Protein AF-A0A9E4LFX3-F1 (afdb_monomer_lite)

Structure (mmCIF, N/CA/C/O backbone):
data_AF-A0A9E4LFX3-F1
#
_entry.id   AF-A0A9E4LFX3-F1
#
loop_
_atom_site.group_PDB
_atom_site.id
_atom_site.type_symbol
_atom_site.label_atom_id
_atom_site.label_alt_id
_atom_site.label_comp_id
_atom_site.label_asym_id
_atom_site.label_entity_id
_atom_site.label_seq_id
_atom_site.pdbx_PDB_ins_code
_atom_site.Cartn_x
_atom_site.Cartn_y
_atom_site.Cartn_z
_atom_site.occupancy
_atom_site.B_iso_or_equiv
_atom_site.auth_seq_id
_atom_site.auth_comp_id
_atom_site.auth_asym_id
_atom_site.auth_atom_id
_atom_site.pdbx_PDB_model_num
ATOM 1 N N . GLY A 1 1 ? -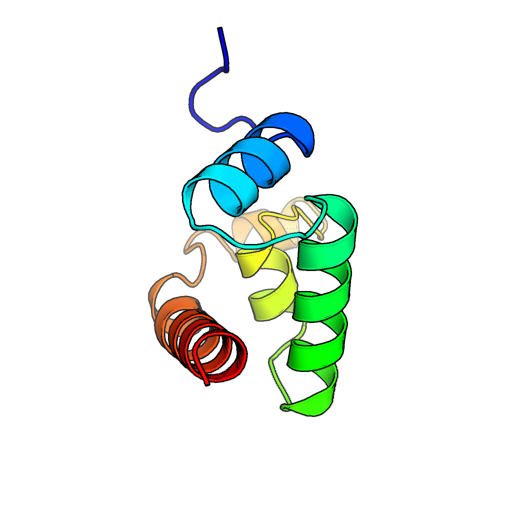10.210 23.605 -6.983 1.00 38.91 1 GLY A N 1
ATOM 2 C CA . GLY A 1 1 ? -10.544 22.499 -7.898 1.00 38.91 1 GLY A CA 1
ATOM 3 C C . GLY A 1 1 ? -9.350 21.580 -7.997 1.00 38.91 1 GLY A C 1
ATOM 4 O O . GLY A 1 1 ? -8.256 22.081 -8.231 1.00 38.91 1 GLY A O 1
ATOM 5 N N . SER A 1 2 ? -9.525 20.284 -7.744 1.00 40.88 2 SER A N 1
ATOM 6 C CA . SER A 1 2 ? -8.439 19.306 -7.882 1.00 40.88 2 SER A CA 1
ATOM 7 C C . SER A 1 2 ? -8.142 19.075 -9.363 1.00 40.88 2 SER A C 1
ATOM 9 O O . SER A 1 2 ? -9.065 18.882 -10.152 1.00 40.88 2 SER A O 1
ATOM 11 N N . ARG A 1 3 ? -6.862 19.147 -9.746 1.00 41.78 3 ARG A N 1
ATOM 12 C CA . ARG A 1 3 ? -6.419 18.875 -11.120 1.00 41.78 3 ARG A CA 1
ATOM 13 C C . ARG A 1 3 ? -6.622 17.383 -11.430 1.00 41.78 3 ARG A C 1
ATOM 15 O O . ARG A 1 3 ? -6.308 16.566 -10.562 1.00 41.78 3 ARG A O 1
ATOM 22 N N . PRO A 1 4 ? -7.094 17.010 -12.630 1.00 35.62 4 PRO A N 1
ATOM 23 C CA . PRO A 1 4 ? -7.113 15.615 -13.060 1.00 35.62 4 PRO A CA 1
ATOM 24 C C . PRO A 1 4 ? -5.682 15.057 -13.012 1.00 35.62 4 PRO A C 1
ATOM 26 O O . PRO A 1 4 ? -4.773 15.671 -13.565 1.00 35.62 4 PRO A O 1
ATOM 29 N N . GLY A 1 5 ? -5.471 13.956 -12.289 1.00 48.19 5 GLY A N 1
ATOM 30 C CA . GLY A 1 5 ? -4.147 13.352 -12.080 1.00 48.19 5 GLY A CA 1
ATOM 31 C C . GLY A 1 5 ? -3.367 13.857 -10.860 1.00 48.19 5 GLY A C 1
ATOM 32 O O . GLY A 1 5 ? -2.279 13.357 -10.591 1.00 48.19 5 GLY A O 1
ATOM 33 N N . ALA A 1 6 ? -3.896 14.811 -10.085 1.00 51.50 6 ALA A N 1
ATOM 34 C CA . ALA A 1 6 ? -3.321 15.115 -8.777 1.00 51.50 6 ALA A CA 1
ATOM 35 C C . ALA A 1 6 ? -3.558 13.930 -7.831 1.00 51.50 6 ALA A C 1
ATOM 37 O O . ALA A 1 6 ? -4.691 13.454 -7.718 1.00 51.50 6 ALA A O 1
ATOM 38 N N . MET A 1 7 ? -2.501 13.481 -7.143 1.00 59.03 7 MET A N 1
ATOM 39 C CA . MET A 1 7 ? -2.609 12.462 -6.097 1.00 59.03 7 MET A CA 1
ATOM 40 C C . MET A 1 7 ? -3.751 12.817 -5.146 1.00 59.03 7 MET A C 1
ATOM 42 O O . MET A 1 7 ? -3.925 13.986 -4.783 1.00 59.03 7 MET A O 1
ATOM 46 N N . LEU A 1 8 ? -4.537 11.813 -4.751 1.00 63.56 8 LEU A N 1
ATOM 47 C CA . LEU A 1 8 ? -5.633 12.013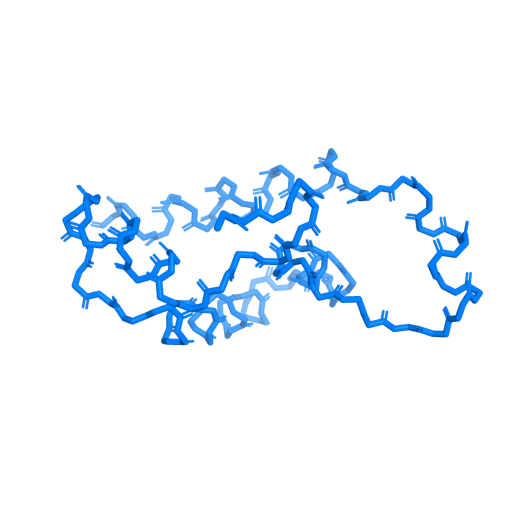 -3.813 1.00 63.56 8 LEU A CA 1
ATOM 48 C C . LEU A 1 8 ? -5.059 12.605 -2.519 1.00 63.56 8 LEU A C 1
ATOM 50 O O . LEU A 1 8 ? -4.391 11.913 -1.754 1.00 63.56 8 LEU A O 1
ATOM 54 N N . GLY A 1 9 ? -5.277 13.896 -2.274 1.00 69.06 9 GLY A N 1
ATOM 55 C CA . GLY A 1 9 ? -4.779 14.529 -1.056 1.00 69.06 9 GLY A CA 1
ATOM 56 C C . GLY A 1 9 ? -5.385 13.858 0.178 1.00 69.06 9 GLY A C 1
ATOM 57 O O . GLY A 1 9 ? -6.539 13.430 0.146 1.00 69.06 9 GLY A O 1
ATOM 58 N N . ASP A 1 10 ? -4.644 13.799 1.283 1.00 72.06 10 ASP A N 1
ATOM 59 C CA . ASP A 1 10 ? -5.071 13.127 2.523 1.00 72.06 10 ASP A CA 1
ATOM 60 C C . ASP A 1 10 ? -6.469 13.523 2.997 1.00 72.06 10 ASP A C 1
ATOM 62 O O . ASP A 1 10 ? -7.216 12.689 3.507 1.00 72.06 10 ASP A O 1
ATOM 66 N N . LYS A 1 11 ? -6.860 14.785 2.793 1.00 75.31 11 LYS A N 1
ATOM 67 C CA . LYS A 1 11 ? -8.203 15.275 3.129 1.00 75.31 11 LYS A CA 1
ATOM 68 C C . LYS A 1 11 ? -9.296 14.636 2.271 1.00 75.31 11 LYS A C 1
ATOM 70 O O . LYS A 1 11 ? -10.347 14.300 2.802 1.00 75.31 11 LYS A O 1
ATOM 75 N N . VAL A 1 12 ? -9.037 14.444 0.977 1.00 79.88 12 VAL A N 1
ATOM 76 C CA . VAL A 1 12 ? -9.966 13.782 0.048 1.00 79.88 12 VAL A CA 1
ATOM 77 C C . VAL A 1 12 ? -10.098 12.307 0.417 1.00 79.88 12 VAL A C 1
ATOM 79 O O . VAL A 1 12 ? -11.213 11.808 0.524 1.00 79.88 12 VAL A O 1
ATOM 82 N N . MET A 1 13 ? -8.980 11.638 0.720 1.00 75.44 13 MET A N 1
ATOM 83 C CA . MET A 1 13 ? -8.995 10.242 1.167 1.00 75.44 13 MET A CA 1
ATOM 84 C C . MET A 1 13 ? -9.731 10.081 2.501 1.00 75.44 13 MET A C 1
ATOM 86 O O . MET A 1 13 ? -10.589 9.222 2.645 1.00 75.44 13 MET A O 1
ATOM 90 N N . THR A 1 14 ? -9.463 10.963 3.466 1.00 78.62 14 THR A N 1
ATOM 91 C CA . THR A 1 14 ? -10.159 10.964 4.762 1.00 78.62 14 THR A CA 1
ATOM 92 C C . THR A 1 14 ? -11.663 11.180 4.588 1.00 78.62 14 THR A C 1
ATOM 94 O O . THR A 1 14 ? -12.460 10.545 5.273 1.00 78.62 14 THR A O 1
ATOM 97 N N . GLN A 1 15 ? -12.074 12.069 3.678 1.00 80.75 15 GLN A N 1
ATOM 98 C CA . GLN A 1 15 ? -13.488 12.303 3.394 1.00 80.75 15 GLN A CA 1
ATOM 99 C C . GLN A 1 15 ? -14.148 11.079 2.747 1.00 80.75 15 GLN A C 1
ATOM 101 O O . GLN A 1 15 ? -15.256 10.728 3.144 1.00 80.75 15 GLN A O 1
ATOM 106 N N . ALA A 1 16 ? -13.465 10.413 1.813 1.00 80.06 16 ALA A N 1
ATOM 107 C CA . ALA A 1 16 ? -13.946 9.178 1.200 1.00 80.06 16 ALA A CA 1
ATOM 108 C C . ALA A 1 16 ? -14.096 8.050 2.234 1.00 80.06 16 ALA A C 1
ATOM 110 O O . ALA A 1 16 ? -15.150 7.430 2.303 1.00 80.06 16 ALA A O 1
ATOM 111 N N . LEU A 1 17 ? -13.099 7.851 3.103 1.00 77.00 17 LEU A N 1
ATOM 112 C CA . LEU A 1 17 ? -13.153 6.849 4.175 1.00 77.00 17 LEU A CA 1
ATOM 113 C C . LEU A 1 17 ? -14.326 7.099 5.128 1.00 77.00 17 LEU A C 1
ATOM 115 O O . LEU A 1 17 ? -15.088 6.181 5.418 1.00 77.00 17 LEU A O 1
ATOM 119 N N . ARG A 1 18 ? -14.534 8.357 5.539 1.00 80.00 18 ARG A N 1
ATOM 120 C CA . ARG A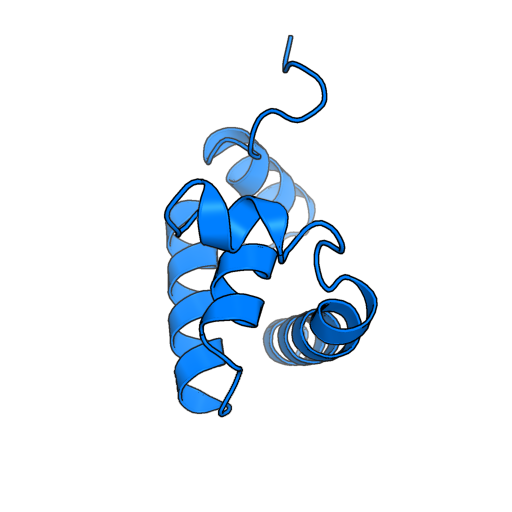 1 18 ? -15.693 8.741 6.359 1.00 80.00 18 ARG A CA 1
ATOM 121 C C . ARG A 1 18 ? -17.021 8.488 5.651 1.00 80.00 18 ARG A C 1
ATOM 123 O O . ARG A 1 18 ? -17.955 8.026 6.295 1.00 80.00 18 ARG A O 1
ATOM 130 N N . ALA A 1 19 ? -17.115 8.795 4.357 1.00 81.94 19 ALA A N 1
ATOM 131 C CA . ALA A 1 19 ? -18.320 8.536 3.569 1.00 81.94 19 ALA A CA 1
ATOM 132 C C . ALA A 1 19 ? -18.627 7.032 3.461 1.00 81.94 19 ALA A C 1
ATOM 134 O O . ALA A 1 19 ? -19.793 6.654 3.456 1.00 81.94 19 ALA A O 1
ATOM 135 N N . SER A 1 20 ? -17.594 6.186 3.458 1.00 75.56 20 SER A N 1
ATOM 136 C CA . SER A 1 20 ? -17.713 4.724 3.514 1.00 75.56 20 SER A CA 1
ATOM 137 C C . SER A 1 20 ? -17.945 4.167 4.928 1.00 75.56 20 SER A C 1
ATOM 139 O O . SER A 1 20 ? -17.929 2.956 5.108 1.00 75.56 20 SER A O 1
ATOM 141 N N . GLY A 1 21 ? -18.128 5.019 5.945 1.00 78.19 21 GLY A N 1
ATOM 142 C CA . GLY A 1 21 ? -18.324 4.595 7.338 1.00 78.19 21 GLY A CA 1
ATOM 143 C C . GLY A 1 21 ? -17.050 4.126 8.053 1.00 78.19 21 GLY A C 1
ATOM 144 O O . GLY A 1 21 ? -17.120 3.684 9.197 1.00 78.19 21 GLY A O 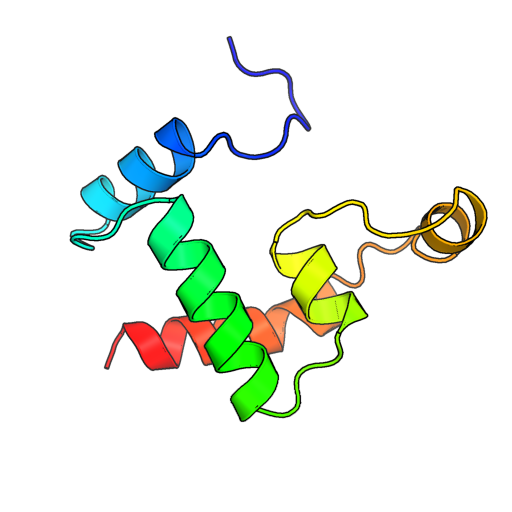1
ATOM 145 N N . ILE A 1 22 ? -15.880 4.255 7.423 1.00 75.12 22 ILE A N 1
ATOM 146 C CA . ILE A 1 22 ? -14.592 3.840 7.983 1.00 75.12 22 ILE A CA 1
ATOM 147 C C . ILE A 1 22 ? -14.022 4.988 8.825 1.00 75.12 22 ILE A C 1
ATOM 149 O O . ILE A 1 22 ? -13.658 6.053 8.315 1.00 75.12 22 ILE A O 1
ATOM 153 N N . ALA A 1 23 ? -13.904 4.766 10.134 1.00 74.06 23 ALA A N 1
ATOM 154 C CA . ALA A 1 23 ? -13.353 5.730 11.084 1.00 74.06 23 ALA A CA 1
ATOM 155 C C . ALA A 1 23 ? -11.807 5.756 11.065 1.00 74.06 23 ALA A C 1
ATOM 157 O O . ALA A 1 23 ? -11.156 5.513 12.077 1.00 74.06 23 ALA A O 1
ATOM 158 N N . ALA A 1 24 ? -11.211 6.072 9.911 1.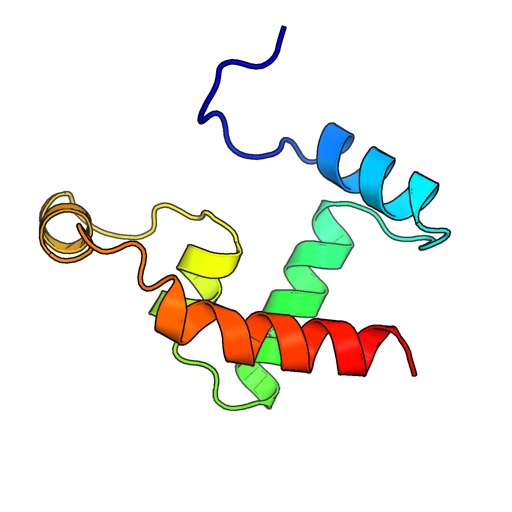00 73.31 24 ALA A N 1
ATOM 159 C CA . ALA A 1 24 ? -9.760 6.178 9.727 1.00 73.31 24 ALA A CA 1
ATOM 160 C C . ALA A 1 24 ? -9.348 7.528 9.111 1.00 73.31 24 ALA A C 1
ATOM 162 O O . ALA A 1 24 ? -10.143 8.225 8.475 1.00 73.31 24 ALA A O 1
ATOM 163 N N . SER A 1 25 ? -8.084 7.916 9.300 1.00 77.69 25 SER A N 1
ATOM 164 C CA . SER A 1 25 ? -7.481 9.051 8.590 1.00 77.69 25 SER A CA 1
ATOM 165 C C . SER A 1 25 ? -6.852 8.588 7.274 1.00 77.69 25 SER A C 1
ATOM 167 O O . SER A 1 25 ? -6.424 7.442 7.154 1.00 77.69 25 SER A O 1
ATOM 169 N N . GLY A 1 26 ? -6.738 9.483 6.289 1.00 72.06 26 GLY A N 1
ATOM 170 C CA . GLY A 1 26 ? -6.082 9.176 5.012 1.00 72.06 26 GLY A CA 1
ATOM 171 C C . GLY A 1 26 ? -4.607 8.777 5.157 1.00 72.06 26 GLY A C 1
ATOM 172 O O . GLY A 1 26 ? -4.105 8.015 4.335 1.00 72.06 26 GLY A O 1
ATOM 173 N N . HIS A 1 27 ? -3.930 9.245 6.210 1.00 73.88 27 HIS A N 1
ATOM 174 C CA . HIS A 1 27 ? -2.565 8.831 6.542 1.00 73.88 27 HIS A CA 1
ATOM 175 C C . HIS A 1 27 ? -2.542 7.450 7.214 1.00 73.88 27 HIS A C 1
ATOM 177 O O . HIS A 1 27 ? -1.796 6.571 6.788 1.00 73.88 27 HIS A O 1
ATOM 183 N N . GLY A 1 28 ? -3.420 7.227 8.200 1.00 77.56 28 GLY A N 1
ATOM 184 C CA . GLY A 1 28 ? -3.548 5.936 8.881 1.00 77.56 28 GLY A CA 1
ATOM 185 C C . GLY A 1 28 ? -3.918 4.813 7.917 1.00 77.56 28 GLY A C 1
ATOM 186 O O . GLY A 1 28 ? -3.303 3.758 7.948 1.00 77.56 28 GLY A O 1
ATOM 187 N N . PHE A 1 29 ? -4.827 5.075 6.978 1.00 80.06 29 PHE A N 1
ATOM 188 C CA . PHE A 1 29 ? -5.239 4.099 5.971 1.00 80.06 29 PHE A CA 1
ATOM 189 C C . PHE A 1 29 ? -4.090 3.666 5.053 1.00 80.06 29 PHE A C 1
ATOM 191 O O . PHE A 1 29 ? -3.934 2.479 4.778 1.00 80.06 29 PHE A O 1
ATOM 198 N N . ARG A 1 30 ? -3.259 4.613 4.598 1.00 85.69 30 ARG A N 1
ATOM 199 C CA . ARG A 1 30 ? -2.097 4.294 3.755 1.00 85.69 30 ARG A CA 1
ATOM 200 C C . ARG A 1 30 ? -1.022 3.531 4.519 1.00 85.69 30 ARG A C 1
ATOM 202 O O . ARG A 1 30 ? -0.469 2.587 3.966 1.00 85.69 30 ARG A O 1
ATOM 209 N N . SER A 1 31 ? -0.760 3.904 5.775 1.00 86.38 31 SER A N 1
ATOM 210 C CA . SER A 1 31 ? 0.174 3.159 6.630 1.00 86.38 31 SER A CA 1
ATOM 211 C C . SER A 1 31 ? -0.310 1.727 6.849 1.00 86.38 31 SER A C 1
ATOM 213 O O . SER A 1 31 ? 0.456 0.794 6.636 1.00 86.38 31 SER A O 1
ATOM 215 N N . SER A 1 32 ? -1.591 1.541 7.184 1.00 88.75 32 SER A N 1
ATOM 216 C CA . SER A 1 32 ? -2.177 0.211 7.378 1.00 88.75 32 SER A CA 1
ATOM 217 C C . SER A 1 32 ? -2.108 -0.639 6.113 1.00 88.75 32 SER A C 1
ATOM 219 O O . SER A 1 32 ? -1.714 -1.798 6.194 1.00 88.75 32 SER A O 1
ATOM 221 N N . PHE A 1 33 ? -2.413 -0.065 4.943 1.00 91.56 33 PHE A N 1
ATOM 222 C CA . PHE A 1 33 ? -2.240 -0.769 3.672 1.00 91.56 33 PHE A CA 1
ATOM 223 C C . PHE A 1 33 ? -0.780 -1.185 3.448 1.00 91.56 33 PHE A C 1
ATOM 225 O O . PHE A 1 33 ? -0.520 -2.312 3.035 1.00 91.56 33 PHE A O 1
ATOM 232 N N . LYS A 1 34 ? 0.183 -0.298 3.728 1.00 91.81 34 LYS A N 1
ATOM 233 C CA . LYS A 1 34 ? 1.605 -0.591 3.523 1.00 91.81 34 LYS A CA 1
ATOM 234 C C . LYS A 1 34 ? 2.095 -1.709 4.445 1.00 91.81 34 LYS A C 1
ATOM 236 O O . LYS A 1 34 ? 2.824 -2.592 3.998 1.00 91.81 34 LYS A O 1
ATOM 241 N N . ASP A 1 35 ? 1.675 -1.705 5.706 1.00 91.94 35 ASP A N 1
ATOM 242 C CA . ASP A 1 35 ? 2.031 -2.758 6.658 1.00 91.94 35 ASP A CA 1
ATOM 243 C C . ASP A 1 35 ? 1.363 -4.091 6.309 1.00 91.94 35 ASP A C 1
ATOM 245 O O . ASP A 1 35 ? 2.014 -5.134 6.373 1.00 91.94 35 ASP A O 1
ATOM 249 N N . TRP A 1 36 ? 0.106 -4.062 5.864 1.00 94.19 36 TRP A N 1
ATOM 250 C CA . TRP A 1 36 ? -0.588 -5.236 5.336 1.00 94.19 36 TRP A CA 1
ATOM 251 C C . TRP A 1 36 ? 0.124 -5.805 4.101 1.00 94.19 36 TRP A C 1
ATOM 253 O O . TRP A 1 36 ? 0.411 -6.998 4.044 1.00 94.19 36 TRP A O 1
ATOM 263 N N . ALA A 1 37 ? 0.497 -4.957 3.141 1.00 94.31 37 ALA A N 1
ATOM 264 C CA . ALA A 1 37 ? 1.186 -5.375 1.922 1.00 94.31 37 ALA A CA 1
ATOM 265 C C . ALA A 1 37 ? 2.501 -6.115 2.233 1.00 94.31 37 ALA A C 1
ATOM 267 O O . ALA A 1 37 ? 2.764 -7.170 1.654 1.00 94.31 37 ALA A O 1
ATOM 268 N N . ARG A 1 38 ? 3.275 -5.617 3.210 1.00 92.19 38 ARG A N 1
ATOM 269 C CA . ARG A 1 38 ? 4.510 -6.261 3.697 1.00 92.19 38 ARG A CA 1
ATOM 270 C C . ARG A 1 38 ? 4.264 -7.617 4.357 1.00 92.19 38 ARG A C 1
ATOM 272 O O . ARG A 1 38 ? 5.087 -8.510 4.215 1.00 92.19 38 ARG A O 1
ATOM 279 N N . GLN A 1 39 ? 3.157 -7.773 5.081 1.00 92.81 39 GLN A N 1
ATOM 280 C CA . GLN A 1 39 ? 2.799 -9.031 5.752 1.00 92.81 39 GLN A CA 1
ATOM 281 C C . GLN A 1 39 ? 2.265 -10.100 4.788 1.00 92.81 39 GLN A C 1
ATOM 283 O O . GLN A 1 39 ? 2.225 -11.275 5.141 1.00 92.81 39 GLN A O 1
ATOM 288 N N . HIS A 1 40 ? 1.847 -9.701 3.585 1.00 93.19 40 HIS A N 1
ATOM 289 C CA . HIS A 1 40 ? 1.204 -10.569 2.598 1.00 93.19 40 HIS A CA 1
ATOM 290 C C . HIS A 1 40 ? 2.030 -10.777 1.319 1.00 93.19 40 HIS A C 1
ATOM 292 O O . HIS A 1 40 ? 1.456 -11.140 0.285 1.00 93.19 40 HIS A O 1
ATOM 298 N N . ASP A 1 41 ? 3.347 -10.549 1.397 1.00 92.31 41 ASP A N 1
ATOM 299 C CA . ASP A 1 41 ? 4.319 -10.736 0.310 1.00 92.31 41 ASP A CA 1
ATOM 300 C C . ASP A 1 41 ? 3.936 -9.999 -0.987 1.00 92.31 41 ASP A C 1
ATOM 302 O O . ASP A 1 41 ? 4.147 -10.481 -2.103 1.00 92.31 41 ASP A O 1
ATOM 306 N N . VAL A 1 42 ? 3.327 -8.817 -0.854 1.00 92.19 42 VAL A N 1
ATOM 307 C CA . VAL A 1 42 ? 3.037 -7.950 -1.998 1.00 92.19 42 VAL A CA 1
ATOM 308 C C . VAL A 1 42 ? 4.337 -7.296 -2.457 1.00 92.19 42 VAL A C 1
ATOM 310 O O . VAL A 1 42 ? 5.072 -6.724 -1.655 1.00 92.19 42 VAL A O 1
ATOM 313 N N . ASP A 1 43 ? 4.596 -7.350 -3.762 1.00 90.00 43 ASP A N 1
ATOM 314 C CA . ASP A 1 43 ? 5.746 -6.696 -4.384 1.00 90.00 43 ASP A CA 1
ATOM 315 C C . ASP A 1 43 ? 5.792 -5.190 -4.056 1.00 90.00 43 ASP A C 1
ATOM 317 O O . ASP A 1 43 ? 4.780 -4.484 -4.140 1.00 90.00 43 ASP A O 1
ATOM 321 N N . GLU A 1 44 ? 6.981 -4.699 -3.693 1.00 87.25 44 GLU A N 1
ATOM 322 C CA . GLU A 1 44 ? 7.181 -3.323 -3.227 1.00 87.25 44 GLU A CA 1
ATOM 323 C C . GLU A 1 44 ? 6.700 -2.313 -4.275 1.00 87.25 44 GLU A C 1
ATOM 325 O O . GLU A 1 44 ? 5.938 -1.401 -3.949 1.00 87.25 44 GLU A O 1
ATOM 330 N N . LEU A 1 45 ? 7.037 -2.537 -5.548 1.00 83.94 45 LEU A N 1
ATOM 331 C CA . LEU A 1 45 ? 6.656 -1.662 -6.651 1.00 83.94 45 LEU A CA 1
ATOM 332 C C . LEU A 1 45 ? 5.133 -1.658 -6.856 1.00 83.94 45 LEU A C 1
ATOM 334 O O . LEU A 1 45 ? 4.540 -0.600 -7.072 1.00 83.94 45 LEU A O 1
ATOM 338 N N . LEU A 1 46 ? 4.472 -2.815 -6.736 1.00 86.38 46 LEU A N 1
ATOM 339 C CA . LEU A 1 46 ? 3.005 -2.888 -6.781 1.00 86.38 46 LEU A CA 1
ATOM 340 C C . LEU A 1 46 ? 2.345 -2.142 -5.617 1.00 86.38 46 LEU A C 1
ATOM 342 O O . LEU A 1 46 ? 1.325 -1.480 -5.827 1.00 86.38 46 LEU A O 1
ATOM 346 N N . SER A 1 47 ? 2.913 -2.233 -4.411 1.00 89.81 47 SER A N 1
ATOM 347 C CA . SER A 1 47 ? 2.395 -1.530 -3.233 1.00 89.81 47 SER A CA 1
ATOM 348 C C . SER A 1 47 ? 2.528 -0.004 -3.367 1.00 89.81 47 SER A C 1
ATOM 350 O O . SER A 1 47 ? 1.579 0.723 -3.076 1.00 89.81 47 SER A O 1
ATOM 352 N N . GLU A 1 48 ? 3.645 0.486 -3.908 1.00 86.88 48 GLU A N 1
ATOM 353 C CA . GLU A 1 48 ? 3.877 1.913 -4.159 1.00 86.88 48 GLU A CA 1
ATOM 354 C C . GLU A 1 48 ? 2.952 2.449 -5.261 1.00 86.88 48 GLU A C 1
ATOM 356 O O . GLU A 1 48 ? 2.281 3.472 -5.082 1.00 86.88 48 GLU A O 1
ATOM 361 N N . PHE A 1 49 ? 2.793 1.710 -6.366 1.00 84.69 49 PHE A N 1
ATOM 362 C CA . PHE A 1 49 ? 1.844 2.093 -7.415 1.00 84.69 49 PHE A CA 1
ATOM 363 C C . PHE A 1 49 ? 0.387 2.066 -6.945 1.00 84.69 49 PHE A C 1
ATOM 365 O O . PHE A 1 49 ? -0.429 2.853 -7.432 1.00 84.69 49 PHE A O 1
ATOM 372 N N . ALA A 1 50 ? 0.019 1.179 -6.018 1.00 87.06 50 ALA A N 1
ATOM 373 C CA . ALA A 1 50 ? -1.313 1.182 -5.415 1.00 87.06 50 ALA A CA 1
ATOM 374 C C . ALA A 1 50 ? -1.559 2.433 -4.554 1.00 87.06 50 ALA A C 1
ATOM 376 O O . ALA A 1 50 ? -2.665 2.972 -4.549 1.00 87.06 50 ALA A O 1
ATOM 377 N N . LEU A 1 51 ? -0.515 2.955 -3.904 1.00 85.62 51 LEU A N 1
ATOM 378 C CA . LEU A 1 51 ? -0.550 4.218 -3.158 1.00 85.62 51 LEU A CA 1
ATOM 379 C C . LEU A 1 51 ? -0.461 5.466 -4.054 1.00 85.62 51 LEU A C 1
ATOM 381 O O . LEU A 1 51 ? -0.497 6.594 -3.553 1.00 85.62 51 LEU A O 1
ATOM 385 N N . ALA A 1 52 ? -0.381 5.268 -5.376 1.00 78.94 52 ALA A N 1
ATOM 386 C CA . ALA A 1 52 ? -0.081 6.289 -6.377 1.00 78.94 52 ALA A CA 1
ATOM 387 C C . ALA A 1 52 ? 1.253 7.013 -6.125 1.00 78.94 52 ALA A C 1
ATOM 389 O O . ALA A 1 52 ? 1.473 8.103 -6.654 1.00 78.94 52 ALA A O 1
ATOM 390 N N . HIS A 1 53 ? 2.135 6.425 -5.317 1.00 81.44 53 HIS A N 1
ATOM 391 C CA . HIS A 1 53 ? 3.463 6.956 -5.088 1.00 81.44 53 HIS A CA 1
ATOM 392 C C . HIS A 1 53 ? 4.269 6.852 -6.382 1.00 81.44 53 HIS A C 1
ATOM 394 O O . HIS A 1 53 ? 4.279 5.828 -7.064 1.00 81.44 53 HIS A O 1
ATOM 400 N N . VAL A 1 54 ? 4.933 7.948 -6.738 1.00 64.94 54 VAL A N 1
ATOM 401 C CA . VAL A 1 54 ? 5.909 7.957 -7.825 1.00 64.94 54 VAL A CA 1
ATOM 402 C C . VAL A 1 54 ? 7.261 7.723 -7.177 1.00 64.94 54 VAL A C 1
ATOM 404 O O . VAL A 1 54 ? 7.984 8.672 -6.880 1.00 64.94 54 VAL A O 1
ATOM 407 N N . GLU A 1 55 ? 7.573 6.463 -6.891 1.00 58.81 55 GLU A N 1
ATOM 408 C CA . GLU A 1 55 ? 8.882 6.099 -6.364 1.00 58.81 55 GLU A CA 1
ATOM 409 C C . GLU A 1 55 ? 9.736 5.503 -7.487 1.00 58.81 55 GLU A C 1
ATOM 411 O O . GLU A 1 55 ? 9.412 4.474 -8.078 1.00 58.81 55 GLU A O 1
ATOM 416 N N . GLY A 1 56 ? 10.808 6.212 -7.847 1.00 56.53 56 GLY A N 1
ATOM 417 C CA . GLY A 1 56 ? 11.753 5.772 -8.869 1.00 56.53 56 GLY A CA 1
ATOM 418 C C . GLY A 1 56 ? 12.359 6.910 -9.686 1.00 56.53 56 GLY A C 1
ATOM 419 O O . GLY A 1 56 ? 11.774 7.978 -9.861 1.00 56.53 56 GLY A O 1
ATOM 420 N N . SER A 1 57 ? 13.561 6.670 -10.217 1.00 58.00 57 SER A N 1
ATOM 421 C CA . SER A 1 57 ? 14.173 7.557 -11.210 1.00 58.00 57 SER A CA 1
ATOM 422 C C . SER A 1 57 ? 13.288 7.645 -12.462 1.00 58.00 57 SER A C 1
ATOM 424 O O . SER A 1 57 ? 12.486 6.747 -12.730 1.00 58.00 57 SER A O 1
ATOM 426 N N . ALA A 1 58 ? 13.464 8.689 -13.279 1.00 56.78 58 ALA A N 1
ATOM 427 C CA . ALA A 1 58 ? 12.746 8.841 -14.552 1.00 56.78 58 ALA A CA 1
ATOM 428 C C . ALA A 1 58 ? 12.810 7.577 -15.441 1.00 56.78 58 ALA A C 1
ATOM 430 O O . ALA A 1 58 ? 11.903 7.325 -16.230 1.00 56.78 58 ALA A O 1
ATOM 431 N N . THR A 1 59 ? 13.846 6.750 -15.270 1.00 57.62 59 THR A N 1
ATOM 432 C CA . THR A 1 59 ? 14.014 5.450 -15.925 1.00 57.62 59 THR A CA 1
ATOM 433 C C . THR A 1 59 ? 12.986 4.415 -15.460 1.00 57.62 59 THR A C 1
ATOM 435 O O . THR A 1 59 ? 12.370 3.767 -16.299 1.00 57.62 59 THR A O 1
ATOM 438 N N . VAL A 1 60 ? 12.745 4.274 -14.151 1.00 60.78 60 VAL A N 1
ATOM 439 C CA . VAL A 1 60 ? 11.741 3.334 -13.608 1.00 60.78 60 VAL A CA 1
ATOM 440 C C . VAL A 1 60 ? 10.337 3.755 -14.038 1.00 60.78 60 VAL A C 1
ATOM 442 O O . VAL A 1 60 ? 9.565 2.920 -14.497 1.00 60.78 60 VAL A O 1
ATOM 445 N N . ALA A 1 61 ? 10.047 5.059 -14.010 1.00 58.25 61 ALA A N 1
ATOM 446 C CA . ALA A 1 61 ? 8.788 5.610 -14.509 1.00 58.25 61 ALA A CA 1
ATOM 447 C C . ALA A 1 61 ? 8.588 5.383 -16.023 1.00 58.25 61 ALA A C 1
ATOM 449 O O . ALA A 1 61 ? 7.466 5.166 -16.473 1.00 58.25 61 ALA A O 1
ATOM 450 N N . ALA A 1 62 ? 9.666 5.399 -16.818 1.00 54.00 62 ALA A N 1
ATOM 451 C CA . ALA A 1 62 ? 9.608 5.135 -18.257 1.00 54.00 62 ALA A CA 1
ATOM 452 C C . ALA A 1 62 ? 9.341 3.654 -18.590 1.00 54.00 62 ALA A C 1
ATOM 454 O O . ALA A 1 62 ? 8.647 3.376 -19.571 1.00 54.00 62 ALA A O 1
ATOM 455 N N . TYR A 1 63 ? 9.856 2.719 -17.779 1.00 53.66 63 TYR A N 1
ATOM 456 C CA . TYR A 1 63 ? 9.556 1.284 -17.896 1.00 53.66 63 TYR A CA 1
ATOM 457 C C . TYR A 1 63 ? 8.197 0.911 -17.283 1.00 53.66 63 TYR A C 1
ATOM 459 O O . TYR A 1 63 ? 7.527 0.018 -17.794 1.00 53.66 63 TYR A O 1
ATOM 467 N N . ALA A 1 64 ? 7.737 1.637 -16.262 1.00 58.06 64 ALA A N 1
ATOM 468 C CA . ALA A 1 64 ? 6.408 1.512 -15.660 1.00 58.06 64 ALA A CA 1
ATOM 469 C C . ALA A 1 64 ? 5.317 2.286 -16.424 1.00 58.06 64 ALA A C 1
ATOM 471 O O . ALA A 1 64 ? 4.379 2.825 -15.841 1.00 58.06 64 ALA A O 1
ATOM 472 N N . ARG A 1 65 ? 5.450 2.367 -17.754 1.00 54.97 65 ARG A N 1
ATOM 473 C CA . ARG A 1 65 ? 4.447 2.982 -18.638 1.00 54.97 65 ARG A CA 1
ATOM 474 C C . ARG A 1 65 ? 3.083 2.307 -18.535 1.00 54.97 65 ARG A C 1
ATOM 476 O O . ARG A 1 65 ? 2.068 2.946 -18.791 1.00 54.97 65 ARG A O 1
ATOM 483 N N . ASP A 1 66 ? 3.100 1.029 -18.190 1.00 63.44 66 ASP A N 1
ATOM 484 C CA . ASP A 1 66 ? 1.937 0.300 -17.730 1.00 63.44 66 ASP A CA 1
ATOM 485 C C . ASP A 1 66 ? 1.934 0.474 -16.212 1.00 63.44 66 ASP A C 1
ATOM 487 O O . ASP A 1 66 ? 2.843 -0.001 -15.532 1.00 63.44 66 ASP A O 1
ATOM 491 N N . ASP A 1 67 ? 0.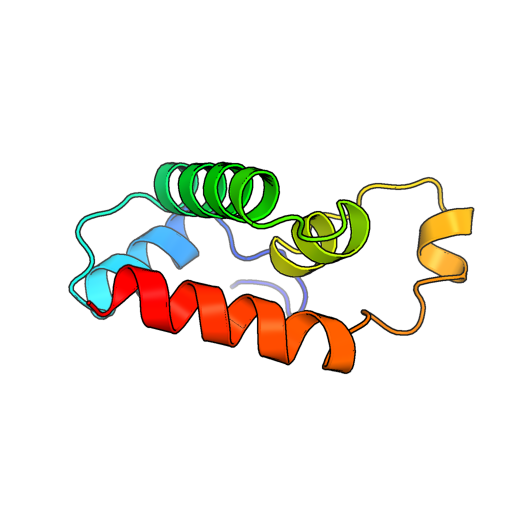944 1.169 -15.665 1.00 66.88 67 ASP A N 1
ATOM 492 C CA . ASP A 1 67 ? 0.756 1.407 -14.226 1.00 66.88 67 ASP A CA 1
ATOM 493 C C . ASP A 1 67 ? 0.502 0.104 -13.432 1.00 66.88 67 ASP A C 1
ATOM 495 O O . ASP A 1 67 ? -0.003 0.119 -12.309 1.00 66.88 67 ASP A O 1
ATOM 499 N N . LEU A 1 68 ? 0.807 -1.046 -14.039 1.00 80.06 68 LEU A N 1
ATOM 500 C CA . LEU A 1 68 ? 0.633 -2.399 -13.548 1.00 80.06 68 LEU A CA 1
ATOM 501 C C . LEU A 1 68 ? -0.788 -2.635 -13.033 1.00 80.06 68 LEU A C 1
ATOM 503 O O . LEU A 1 68 ? -0.976 -3.418 -12.102 1.00 80.06 68 LEU A O 1
ATOM 507 N N . LEU A 1 69 ? -1.795 -1.960 -13.608 1.00 82.06 69 LEU A N 1
ATOM 508 C CA . LEU A 1 69 ? -3.174 -1.997 -13.121 1.00 82.06 69 LEU A CA 1
ATOM 509 C C . LEU A 1 69 ? -3.685 -3.428 -12.950 1.00 82.06 69 LEU A C 1
ATOM 511 O O . LEU A 1 69 ? -4.202 -3.762 -11.887 1.00 82.06 69 LEU A O 1
ATOM 515 N N . GLU A 1 70 ? -3.464 -4.295 -13.938 1.00 86.44 70 GLU A N 1
ATOM 516 C CA . GLU A 1 70 ? -3.908 -5.694 -13.882 1.00 86.44 70 GLU A CA 1
ATOM 517 C C . GLU A 1 70 ? -3.228 -6.498 -12.766 1.00 86.44 70 GLU A C 1
ATOM 519 O O . GLU A 1 70 ? -3.849 -7.371 -12.165 1.00 86.44 70 GLU A O 1
ATOM 524 N N . LYS A 1 71 ? -1.983 -6.163 -12.407 1.00 86.00 71 LYS A N 1
ATOM 525 C CA . LYS A 1 71 ? -1.296 -6.767 -11.254 1.00 86.00 71 LYS A CA 1
ATOM 526 C C . LYS A 1 71 ? -1.736 -6.151 -9.924 1.00 86.00 71 LYS A C 1
ATOM 528 O O . LYS A 1 71 ? -1.751 -6.845 -8.912 1.00 86.00 71 LYS A O 1
ATOM 533 N N . ARG A 1 72 ? -2.126 -4.872 -9.912 1.00 89.00 72 ARG A N 1
ATOM 534 C CA . ARG A 1 72 ? -2.644 -4.178 -8.721 1.00 89.00 72 ARG A CA 1
ATOM 535 C C . ARG A 1 72 ? -4.062 -4.605 -8.355 1.00 89.00 72 ARG A C 1
ATOM 537 O O . ARG A 1 72 ? -4.360 -4.694 -7.168 1.00 89.00 72 ARG A O 1
ATOM 544 N N . ARG A 1 73 ? -4.929 -4.890 -9.334 1.00 90.00 73 ARG A N 1
ATOM 545 C CA . ARG A 1 73 ? -6.326 -5.315 -9.110 1.00 90.00 73 ARG A CA 1
ATOM 546 C C . ARG A 1 73 ? -6.473 -6.419 -8.052 1.00 90.00 73 ARG A C 1
ATOM 548 O O . ARG A 1 73 ? -7.195 -6.182 -7.086 1.00 90.00 73 ARG A O 1
ATOM 555 N N . PRO A 1 74 ? -5.801 -7.584 -8.161 1.00 93.50 74 PRO A N 1
ATOM 556 C CA . PRO A 1 74 ? -5.951 -8.646 -7.166 1.00 93.50 74 PRO A CA 1
ATOM 557 C C . PRO A 1 74 ? -5.412 -8.252 -5.783 1.00 93.50 74 PRO A C 1
ATOM 559 O O . PRO A 1 74 ? -5.966 -8.677 -4.774 1.00 93.50 74 PRO A O 1
ATOM 562 N N . VAL A 1 75 ? -4.371 -7.415 -5.712 1.00 93.00 75 VAL A N 1
ATOM 563 C CA . VAL A 1 75 ? -3.837 -6.899 -4.438 1.00 93.00 75 VAL A CA 1
ATOM 564 C C . VAL A 1 75 ? -4.860 -5.996 -3.752 1.00 93.00 75 VAL A C 1
ATOM 566 O O . VAL A 1 75 ? -5.135 -6.162 -2.567 1.00 93.00 75 VAL A O 1
ATOM 569 N N . MET A 1 76 ? -5.456 -5.067 -4.502 1.00 91.50 76 MET A N 1
ATOM 570 C CA . MET A 1 76 ? -6.492 -4.165 -3.994 1.00 91.50 76 MET A CA 1
ATOM 571 C C . MET A 1 76 ? -7.752 -4.908 -3.569 1.00 91.50 76 MET A C 1
ATOM 573 O O . MET A 1 76 ? -8.346 -4.534 -2.564 1.00 91.50 76 MET A O 1
ATOM 577 N N . GLN A 1 77 ? -8.129 -5.970 -4.286 1.00 92.81 77 GLN A N 1
ATOM 578 C CA . GLN A 1 77 ? -9.254 -6.810 -3.887 1.00 92.81 77 GLN A CA 1
ATOM 579 C C . GLN A 1 77 ? -8.970 -7.521 -2.561 1.00 92.81 77 GLN A C 1
ATOM 581 O O . GLN A 1 77 ? -9.753 -7.387 -1.632 1.00 92.81 77 GLN A O 1
ATOM 586 N N . ARG A 1 78 ? -7.808 -8.175 -2.424 1.00 94.19 78 ARG A N 1
ATOM 587 C CA . ARG A 1 78 ? -7.413 -8.835 -1.166 1.00 94.19 78 ARG A CA 1
ATOM 588 C C . ARG A 1 78 ? -7.372 -7.865 0.017 1.00 94.19 78 ARG A C 1
ATOM 590 O O . ARG A 1 78 ? -7.738 -8.237 1.126 1.00 94.19 78 ARG A O 1
ATOM 597 N N . TRP A 1 79 ? -6.920 -6.632 -0.212 1.00 91.56 79 TRP A N 1
ATOM 598 C CA . TRP A 1 79 ? -6.951 -5.591 0.813 1.00 91.56 79 TRP A CA 1
ATOM 599 C C . TRP A 1 79 ? -8.385 -5.192 1.179 1.00 91.56 79 TRP A C 1
ATOM 601 O O . TRP A 1 79 ? -8.700 -5.091 2.360 1.00 91.56 79 TRP A O 1
ATOM 611 N N . ALA A 1 80 ? -9.252 -4.992 0.181 1.00 88.75 80 ALA A N 1
ATOM 612 C CA . ALA A 1 80 ? -10.658 -4.658 0.391 1.00 88.75 80 ALA A CA 1
ATOM 613 C C . ALA A 1 80 ? -11.397 -5.746 1.183 1.00 88.75 80 ALA A C 1
ATOM 615 O O . ALA A 1 80 ? -12.164 -5.415 2.086 1.00 88.75 80 ALA A O 1
ATOM 616 N N . ASP A 1 81 ? -11.122 -7.015 0.881 1.00 87.94 81 ASP A N 1
ATOM 617 C CA . ASP A 1 81 ? -11.676 -8.158 1.604 1.00 87.94 81 ASP A CA 1
ATOM 618 C C . ASP A 1 81 ? -11.216 -8.128 3.075 1.00 87.94 81 ASP A C 1
ATOM 620 O O . ASP A 1 81 ? -12.045 -8.167 3.976 1.00 87.94 81 ASP A O 1
ATOM 624 N N . CYS A 1 82 ? -9.917 -7.909 3.327 1.00 85.88 82 CYS A N 1
ATOM 625 C CA . CYS A 1 82 ? -9.341 -7.835 4.678 1.00 85.88 82 CYS A CA 1
ATOM 626 C C . CYS A 1 82 ? -9.951 -6.739 5.575 1.00 85.88 82 CYS A C 1
ATOM 628 O O . CYS A 1 82 ? -9.986 -6.907 6.790 1.00 85.88 82 CYS A O 1
ATOM 630 N N . ILE A 1 83 ? -10.375 -5.601 5.013 1.00 81.25 83 ILE A N 1
ATOM 631 C CA . ILE A 1 83 ? -10.960 -4.486 5.788 1.00 81.25 83 ILE A CA 1
ATOM 632 C C . ILE A 1 83 ? -12.492 -4.518 5.856 1.00 81.25 83 ILE A C 1
ATOM 634 O O . ILE A 1 83 ? -13.080 -3.646 6.498 1.00 81.25 83 ILE A O 1
ATOM 638 N N . SER A 1 84 ? -13.126 -5.454 5.145 1.00 71.69 84 SER A N 1
ATOM 639 C CA . SER A 1 84 ? -14.586 -5.623 5.109 1.00 71.69 84 SER A CA 1
ATOM 640 C C . SER A 1 84 ? -15.075 -6.815 5.943 1.00 71.69 84 SER A C 1
ATOM 642 O O . SER A 1 84 ? -16.288 -6.990 6.072 1.00 71.69 84 SER A O 1
ATOM 644 N N . GLU A 1 85 ? -14.153 -7.618 6.482 1.00 55.06 85 GLU A N 1
ATOM 645 C CA . GLU A 1 85 ? -14.387 -8.623 7.533 1.00 55.06 85 GLU A CA 1
ATOM 646 C C . GLU A 1 85 ? -14.520 -7.977 8.922 1.00 55.06 85 GLU A C 1
ATOM 648 O O . GLU A 1 85 ? -15.411 -8.423 9.683 1.00 55.06 85 GLU A O 1
#

Radius of gyration: 13.68 Å; chains: 1; bounding box: 32×33×30 Å

Sequence (85 aa):
GSRPGAMLGDKVMTQALRASGIAASGHGFRSSFKDWARQHDVDELLSEFALAHVEGSATVAAYARDDLLEKRRPVMQRWADCISE

Foldseek 3Di:
DDDVPPQCPQVNQQVVCVVVVHPDTSVRVLVVLVVVCVVVVNDPLLSCLLSVHPDDDVVVVVVVVPSCVVVNVVSVVVVVVVVVD

Secondary structure (DSSP, 8-state):
-PPTT----HHHHHHHHHHTT----HHHHHHHHHHHHHHTT--HHHHHHHTT---S-HHHHHHTTS--HHHHHHHHHHHHHHHH-

pLDDT: mean 76.23, std 15.07, range [35.62, 94.31]